Protein AF-A0A0D8XH42-F1 (afdb_monomer_lite)

pLDDT: mean 75.87, std 17.97, range [39.31, 94.44]

Secondary structure (DSSP, 8-state):
----TT-----PPTTPPP-----TT--------HHHHHHHHHHTT--------HHHHHHHHHHHHHHHHHTT--EEE-TTSPEEETTTEEE-TT-SGGGEE-S-HHHHHHHHHHHTTS--

InterPro domains:
  IPR009422 Gem-associated protein 6 [PTHR14710] (30-119)
  IPR046856 Gem-associated protein 6, C-terminal domain [PF20417] (55-117)
  IPR047574 AD domain [PS52001] (32-120)

Foldseek 3Di:
DDDDPPPPPDDDDPPDDDDDDDDPDDPPDDPDDPVVVVVCCVVVVVPPPPPPPPVVLVVLVVLLVVLCVVVVWDWDQDPQRWIQTPVFKIADPSRALVRIDGPDPVVSVVVSVVSVPRDD

Organism: Dictyocaulus viviparus (NCBI:txid29172)

Structure (mmCIF, N/CA/C/O backbone):
data_AF-A0A0D8XH42-F1
#
_entry.id   AF-A0A0D8XH42-F1
#
loop_
_atom_site.group_PDB
_atom_site.id
_atom_site.type_symbol
_atom_site.label_atom_id
_atom_site.label_alt_id
_atom_site.label_comp_id
_atom_site.label_asym_id
_atom_site.label_entity_id
_atom_site.label_seq_id
_atom_site.pdbx_PDB_ins_code
_atom_site.Cartn_x
_atom_site.Cartn_y
_atom_site.Cartn_z
_atom_site.occupancy
_atom_site.B_iso_or_equiv
_atom_site.auth_seq_id
_atom_site.auth_comp_id
_atom_site.auth_asym_id
_atom_site.auth_atom_id
_atom_site.pdbx_PDB_model_num
ATOM 1 N N . MET A 1 1 ? 49.503 12.414 -27.270 1.00 41.50 1 MET A N 1
ATOM 2 C CA . MET A 1 1 ? 48.706 11.206 -27.571 1.00 41.50 1 MET A CA 1
ATOM 3 C C . MET A 1 1 ? 48.004 10.791 -26.291 1.00 41.50 1 MET A C 1
ATOM 5 O O . MET A 1 1 ? 48.573 10.055 -25.500 1.00 41.50 1 MET A O 1
ATOM 9 N N . THR A 1 2 ? 46.822 11.341 -26.041 1.00 39.31 2 THR A N 1
ATOM 10 C CA . THR A 1 2 ? 45.976 10.993 -24.892 1.00 39.31 2 THR A CA 1
ATOM 11 C C . THR A 1 2 ? 44.731 10.322 -25.456 1.00 39.31 2 THR A C 1
ATOM 13 O O . THR A 1 2 ? 43.977 10.938 -26.203 1.00 39.31 2 THR A O 1
ATOM 16 N N . LEU A 1 3 ? 44.602 9.019 -25.209 1.00 45.97 3 LEU A N 1
ATOM 17 C CA . LEU A 1 3 ? 43.431 8.223 -25.562 1.00 45.97 3 LEU A CA 1
ATOM 18 C C . LEU A 1 3 ? 42.398 8.401 -24.448 1.00 45.97 3 LEU A C 1
ATOM 20 O O . LEU A 1 3 ? 42.603 7.911 -23.340 1.00 45.97 3 LEU A O 1
ATOM 24 N N . ASP A 1 4 ? 41.316 9.118 -24.745 1.00 43.53 4 ASP A N 1
ATOM 25 C CA . ASP A 1 4 ? 40.147 9.224 -23.873 1.00 43.53 4 ASP A CA 1
ATOM 26 C C . ASP A 1 4 ? 39.460 7.849 -23.729 1.00 43.53 4 ASP A C 1
ATOM 28 O O . ASP A 1 4 ? 39.080 7.246 -24.739 1.00 43.53 4 ASP A O 1
ATOM 32 N N . PRO A 1 5 ? 39.263 7.333 -22.501 1.00 50.12 5 PRO A N 1
ATOM 33 C CA . PRO A 1 5 ? 38.781 5.971 -22.256 1.00 50.12 5 PRO A CA 1
ATOM 34 C C . PRO A 1 5 ? 37.263 5.789 -22.436 1.00 50.12 5 PRO A C 1
ATOM 36 O O . PRO A 1 5 ? 36.728 4.746 -22.069 1.00 50.12 5 PRO A O 1
ATOM 39 N N . MET A 1 6 ? 36.548 6.769 -23.001 1.00 45.09 6 MET A N 1
ATOM 40 C CA . MET A 1 6 ? 35.080 6.765 -23.048 1.00 45.09 6 MET A CA 1
ATOM 41 C C . MET A 1 6 ? 34.482 6.883 -24.455 1.00 45.09 6 MET A C 1
ATOM 43 O O . MET A 1 6 ? 33.386 7.406 -24.637 1.00 45.09 6 MET A O 1
ATOM 47 N N . LYS A 1 7 ? 35.158 6.349 -25.476 1.00 46.72 7 LYS A N 1
ATOM 48 C CA . LYS A 1 7 ? 34.532 6.165 -26.792 1.00 46.72 7 LYS A CA 1
ATOM 49 C C . LYS A 1 7 ? 33.806 4.820 -26.828 1.00 46.72 7 LYS A C 1
ATOM 51 O O . LYS A 1 7 ? 34.351 3.819 -27.284 1.00 46.72 7 LYS A O 1
ATOM 56 N N . LEU A 1 8 ? 32.575 4.794 -26.317 1.00 49.03 8 LEU A N 1
ATOM 57 C CA . LEU A 1 8 ? 31.655 3.672 -26.511 1.00 49.03 8 LEU A CA 1
ATOM 58 C C . LEU A 1 8 ? 31.316 3.585 -28.005 1.00 49.03 8 LEU A C 1
ATOM 60 O O . LEU A 1 8 ? 30.474 4.320 -28.515 1.00 49.03 8 LEU A O 1
ATOM 64 N N . ILE A 1 9 ? 32.020 2.713 -28.724 1.00 53.22 9 ILE A N 1
ATOM 65 C CA . ILE A 1 9 ? 31.694 2.374 -30.108 1.00 53.22 9 ILE A CA 1
ATOM 66 C C . ILE A 1 9 ? 30.504 1.421 -30.041 1.00 53.22 9 ILE A C 1
ATOM 68 O O . ILE A 1 9 ? 30.646 0.249 -29.695 1.00 53.22 9 ILE A O 1
ATOM 72 N N . TRP A 1 10 ? 29.316 1.945 -30.320 1.00 50.97 10 TRP A N 1
ATOM 73 C CA . TRP A 1 10 ? 28.115 1.135 -30.451 1.00 50.97 10 TRP A CA 1
ATOM 74 C C . TRP A 1 10 ? 28.231 0.298 -31.732 1.00 50.97 10 TRP A C 1
ATOM 76 O O . TRP A 1 10 ? 28.321 0.854 -32.825 1.00 50.97 10 TRP A O 1
ATOM 86 N N . ILE A 1 11 ? 28.289 -1.030 -31.602 1.00 53.97 11 ILE A N 1
ATOM 87 C CA . ILE A 1 11 ? 28.310 -1.962 -32.738 1.00 53.97 11 ILE A CA 1
ATOM 88 C C . ILE A 1 11 ? 26.885 -2.510 -32.889 1.00 53.97 11 ILE A C 1
ATOM 90 O O . ILE A 1 11 ? 26.455 -3.285 -32.027 1.00 53.97 11 ILE A O 1
ATOM 94 N N . PRO A 1 12 ? 26.130 -2.126 -33.934 1.00 50.22 12 PRO A N 1
ATOM 95 C CA . PRO A 1 12 ? 24.794 -2.663 -34.153 1.00 50.22 12 PRO A CA 1
ATOM 96 C C . PRO A 1 12 ? 24.888 -4.169 -34.421 1.00 50.22 12 PRO A C 1
ATOM 98 O O . PRO A 1 12 ? 25.680 -4.602 -35.259 1.00 50.22 12 PRO A O 1
ATOM 101 N N . ARG A 1 13 ? 24.076 -4.983 -33.737 1.00 53.38 13 ARG A N 1
ATOM 102 C CA . ARG A 1 13 ? 23.828 -6.360 -34.191 1.00 53.38 13 ARG A CA 1
ATOM 103 C C . ARG A 1 13 ? 22.959 -6.314 -35.446 1.00 53.38 13 ARG A C 1
ATOM 105 O O . ARG A 1 13 ? 22.081 -5.459 -35.556 1.00 53.38 13 ARG A O 1
ATOM 112 N N . GLU A 1 14 ? 23.212 -7.227 -36.381 1.00 55.47 14 GLU A N 1
ATOM 113 C CA . GLU A 1 14 ? 22.434 -7.343 -37.617 1.00 55.47 14 GLU A CA 1
ATOM 114 C C . GLU A 1 14 ? 20.930 -7.405 -37.300 1.00 55.47 14 GLU A C 1
ATOM 116 O O . GLU A 1 14 ? 20.495 -8.199 -36.466 1.00 55.47 14 GLU A O 1
ATOM 121 N N . GLY A 1 15 ? 20.152 -6.518 -37.930 1.00 55.47 15 GLY A N 1
ATOM 122 C CA . GLY A 1 15 ? 18.698 -6.418 -37.751 1.00 55.47 15 GLY A CA 1
ATOM 123 C C . GLY A 1 15 ? 18.192 -5.170 -37.018 1.00 55.47 15 GLY A C 1
ATOM 124 O O . GLY A 1 15 ? 16.982 -4.968 -36.969 1.00 55.47 15 GLY A O 1
ATOM 125 N N . TYR A 1 16 ? 19.069 -4.306 -36.495 1.00 54.75 16 TYR A N 1
ATOM 126 C CA . TYR A 1 16 ? 18.668 -3.016 -35.917 1.00 54.75 16 TYR A CA 1
ATOM 127 C C . TYR A 1 16 ? 18.892 -1.862 -36.905 1.00 54.75 16 TYR A C 1
ATOM 129 O O . TYR A 1 16 ? 20.004 -1.656 -37.388 1.00 54.75 16 TYR A O 1
ATOM 137 N N . VAL A 1 17 ? 17.840 -1.084 -37.179 1.00 57.12 17 VAL A N 1
ATOM 138 C CA . VAL A 1 17 ? 17.952 0.220 -37.851 1.00 57.12 17 VAL A CA 1
ATOM 139 C C . VAL A 1 17 ? 18.359 1.252 -36.805 1.00 57.12 17 VAL A C 1
ATOM 141 O O . VAL A 1 17 ? 17.636 1.483 -35.837 1.00 57.12 17 VAL A O 1
ATOM 144 N N . SER A 1 18 ? 19.519 1.874 -36.992 1.00 59.47 18 SER A N 1
ATOM 145 C CA . SER A 1 18 ? 19.939 3.028 -36.202 1.00 59.47 18 SER A CA 1
ATOM 146 C C . SER A 1 18 ? 18.990 4.194 -36.487 1.00 59.47 18 SER A C 1
ATOM 148 O O . SER A 1 18 ? 18.870 4.624 -37.634 1.00 59.47 18 SER A O 1
ATOM 150 N N . VAL A 1 19 ? 18.337 4.731 -35.457 1.00 58.06 19 VAL A N 1
ATOM 151 C CA . VAL A 1 19 ? 17.657 6.026 -35.566 1.00 58.06 19 VAL A CA 1
ATOM 152 C C . VAL A 1 19 ? 18.751 7.090 -35.625 1.00 58.06 19 VAL A C 1
ATOM 154 O O . VAL A 1 19 ? 19.491 7.279 -34.662 1.00 58.06 19 VAL A O 1
ATOM 157 N N . GLY A 1 20 ? 18.915 7.722 -36.787 1.00 52.91 20 GLY A N 1
ATOM 158 C CA . GLY A 1 20 ? 19.814 8.864 -36.935 1.00 52.91 20 GLY A CA 1
ATOM 159 C C . GLY A 1 20 ? 19.332 10.044 -36.092 1.00 52.91 20 GLY A C 1
ATOM 160 O O . GLY A 1 20 ? 18.132 10.192 -35.861 1.00 52.91 20 GLY A O 1
ATOM 161 N N . LEU A 1 21 ? 20.268 10.888 -35.645 1.00 49.59 21 LEU A N 1
ATOM 162 C CA . LEU A 1 21 ? 19.926 12.214 -35.136 1.00 49.59 21 LEU A CA 1
ATOM 163 C C . LEU A 1 21 ? 19.151 12.942 -36.235 1.00 49.59 21 LEU A C 1
ATOM 165 O O . LEU A 1 21 ? 19.675 13.178 -37.323 1.00 49.59 21 LEU A O 1
ATOM 169 N N . VAL A 1 22 ? 17.881 13.211 -35.953 1.00 51.12 22 VAL A N 1
ATOM 170 C CA . VAL A 1 22 ? 17.026 14.052 -36.782 1.00 51.12 22 VAL A CA 1
ATOM 171 C C . VAL A 1 22 ? 17.684 15.421 -36.891 1.00 51.12 22 VAL A C 1
ATOM 173 O O . VAL A 1 22 ? 18.023 16.031 -35.879 1.00 51.12 22 VAL A O 1
ATOM 176 N N . ASP A 1 23 ? 17.900 15.843 -38.135 1.00 47.72 23 ASP A N 1
ATOM 177 C CA . ASP A 1 23 ? 18.396 17.163 -38.498 1.00 47.72 23 ASP A CA 1
ATOM 178 C C . ASP A 1 23 ? 17.572 18.245 -37.784 1.00 47.72 23 ASP A C 1
ATOM 180 O O . ASP A 1 23 ? 16.338 18.198 -37.740 1.00 47.72 23 ASP A O 1
ATOM 184 N N . GLU A 1 24 ? 18.289 19.168 -37.154 1.00 53.25 24 GLU A N 1
ATOM 185 C CA . GLU A 1 24 ? 17.825 20.174 -36.202 1.00 53.25 24 GLU A CA 1
ATOM 186 C C . GLU A 1 24 ? 16.991 21.272 -36.888 1.00 53.25 24 GLU A C 1
ATOM 188 O O . GLU A 1 24 ? 17.367 22.441 -36.930 1.00 53.25 24 GLU A O 1
ATOM 193 N N . SER A 1 25 ? 15.850 20.914 -37.480 1.00 53.62 25 SER A N 1
ATOM 194 C CA . SER A 1 25 ? 14.919 21.881 -38.086 1.00 53.62 25 SER A CA 1
ATOM 195 C C . SER A 1 25 ? 13.442 21.478 -38.057 1.00 53.62 25 SER A C 1
ATOM 197 O O . SER A 1 25 ? 12.603 22.180 -38.618 1.00 53.62 25 SER A O 1
ATOM 199 N N . THR A 1 26 ? 13.064 20.428 -37.328 1.00 47.44 26 THR A N 1
ATOM 200 C CA . THR A 1 26 ? 11.656 20.216 -36.958 1.00 47.44 26 THR A CA 1
ATOM 201 C C . THR A 1 26 ? 11.514 20.287 -35.450 1.00 47.44 26 THR A C 1
ATOM 203 O O . THR A 1 26 ? 11.913 19.365 -34.739 1.00 47.44 26 THR A O 1
ATOM 206 N N . SER A 1 27 ? 10.923 21.383 -34.972 1.00 50.47 27 SER A N 1
ATOM 207 C CA . SER A 1 27 ? 10.338 21.495 -33.636 1.00 50.47 27 SER A CA 1
ATOM 208 C C . SER A 1 27 ? 9.255 20.420 -33.482 1.00 50.47 27 SER A C 1
ATOM 210 O O . SER A 1 27 ? 8.076 20.678 -33.682 1.00 50.47 27 SER A O 1
ATOM 212 N N . CYS A 1 28 ? 9.662 19.185 -33.185 1.00 47.59 28 CYS A N 1
ATOM 213 C CA . CYS A 1 28 ? 8.763 18.042 -32.996 1.00 47.59 28 CYS A CA 1
ATOM 214 C C . CYS A 1 28 ? 7.884 18.212 -31.742 1.00 47.59 28 CYS A C 1
ATOM 216 O O . CYS A 1 28 ? 6.834 17.595 -31.610 1.00 47.59 28 CYS A O 1
ATOM 218 N N . CYS A 1 29 ? 8.292 19.088 -30.829 1.00 50.97 29 CYS A N 1
ATOM 219 C CA . CYS A 1 29 ? 7.538 19.463 -29.648 1.00 50.97 29 CYS A CA 1
ATOM 220 C C . CYS A 1 29 ? 6.952 20.861 -29.858 1.00 50.97 29 CYS A C 1
ATOM 222 O O . CYS A 1 29 ? 7.463 21.856 -29.345 1.00 50.97 29 CYS A O 1
ATOM 224 N N . GLU A 1 30 ? 5.870 20.942 -30.631 1.00 61.25 30 GLU A N 1
ATOM 225 C CA . GLU A 1 30 ? 5.002 22.113 -30.560 1.00 61.25 30 GLU A CA 1
ATOM 226 C C . GLU A 1 30 ? 4.480 22.218 -29.122 1.00 61.25 30 GLU A C 1
ATOM 228 O O . GLU A 1 30 ? 3.957 21.254 -28.558 1.00 61.25 30 GLU A O 1
ATOM 233 N N . GLN A 1 31 ? 4.664 23.379 -28.493 1.00 56.84 31 GLN A N 1
ATOM 234 C CA . GLN A 1 31 ? 4.043 23.663 -27.204 1.00 56.84 31 GLN A CA 1
ATOM 235 C C . GLN A 1 31 ? 2.532 23.718 -27.426 1.00 56.84 31 GLN A C 1
ATOM 237 O O . GLN A 1 31 ? 1.980 24.746 -27.815 1.00 56.84 31 GLN A O 1
ATOM 242 N N . HIS A 1 32 ? 1.868 22.579 -27.252 1.00 59.12 32 HIS A N 1
ATOM 243 C CA . HIS A 1 32 ? 0.423 22.499 -27.370 1.00 59.12 32 HIS A CA 1
ATOM 244 C C . HIS A 1 32 ? -0.240 23.427 -26.349 1.00 59.12 32 HIS A C 1
ATOM 246 O O . HIS A 1 32 ? 0.247 23.604 -25.230 1.00 59.12 32 HIS A O 1
ATOM 252 N N . SER A 1 33 ? -1.360 24.032 -26.751 1.00 67.12 33 SER A N 1
ATOM 253 C CA . SER A 1 33 ? -2.132 24.910 -25.879 1.00 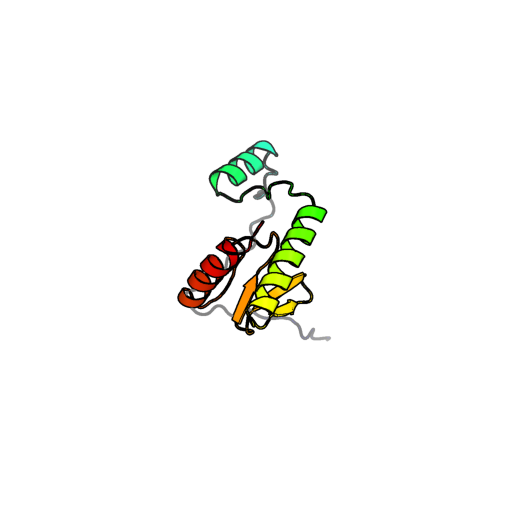67.12 33 SER A CA 1
ATOM 254 C C . SER A 1 33 ? -2.580 24.157 -24.625 1.00 67.12 33 SER A C 1
ATOM 256 O O . SER A 1 33 ? -2.870 22.958 -24.664 1.00 67.12 33 SER A O 1
ATOM 258 N N . VAL A 1 34 ? -2.665 24.880 -23.506 1.00 67.44 34 VAL A N 1
ATOM 259 C CA . VAL A 1 34 ? -3.123 24.354 -22.207 1.00 67.44 34 VAL A CA 1
ATOM 260 C C . VAL A 1 34 ? -4.452 23.594 -22.346 1.00 67.44 34 VAL A C 1
ATOM 262 O O . VAL A 1 34 ? -4.650 22.571 -21.699 1.00 67.44 34 VAL A O 1
ATOM 265 N N . GLU A 1 35 ? -5.328 24.031 -23.255 1.00 70.31 35 GLU A N 1
ATOM 266 C CA . GLU A 1 35 ? -6.606 23.372 -23.542 1.00 70.31 35 GLU A CA 1
ATOM 267 C C . GLU A 1 35 ? -6.469 22.003 -24.221 1.00 70.31 35 GLU A C 1
ATOM 269 O O . GLU A 1 35 ? -7.234 21.093 -23.906 1.00 70.31 35 GLU A O 1
ATOM 274 N N . LEU A 1 36 ? -5.502 21.815 -25.128 1.00 73.62 36 LEU A N 1
ATOM 275 C CA . LEU A 1 36 ? -5.280 20.515 -25.770 1.00 73.62 36 LEU A CA 1
ATOM 276 C C . LEU A 1 36 ? -4.696 19.512 -24.766 1.00 73.62 36 LEU A C 1
ATOM 278 O O . LEU A 1 36 ? -5.081 18.344 -24.761 1.00 73.62 36 LEU A O 1
ATOM 282 N N . ALA A 1 37 ? -3.803 19.976 -23.888 1.00 69.62 37 ALA A N 1
ATOM 283 C CA . ALA A 1 37 ? -3.278 19.175 -22.787 1.00 69.62 37 ALA A CA 1
ATOM 284 C C . ALA A 1 37 ? -4.389 18.769 -21.803 1.00 69.62 37 ALA A C 1
ATOM 286 O O . ALA A 1 37 ? -4.459 17.601 -21.419 1.00 69.62 37 ALA A O 1
ATOM 287 N N . ASP A 1 38 ? -5.300 19.686 -21.460 1.00 69.88 38 ASP A N 1
ATOM 288 C CA . ASP A 1 38 ? -6.456 19.380 -20.607 1.00 69.88 38 ASP A CA 1
ATOM 289 C C . ASP A 1 38 ? -7.429 18.407 -21.293 1.00 69.88 38 ASP A C 1
ATOM 291 O O . ASP A 1 38 ? -7.886 17.436 -20.687 1.00 69.88 38 ASP A O 1
ATOM 295 N N . MET A 1 39 ? -7.694 18.596 -22.590 1.00 76.75 39 MET A N 1
ATOM 296 C CA . MET A 1 39 ? -8.530 17.687 -23.376 1.00 76.75 39 MET A CA 1
ATOM 297 C C . MET A 1 39 ? -7.936 16.276 -23.430 1.00 76.75 39 MET A C 1
ATOM 299 O O . MET A 1 39 ? -8.656 15.302 -23.208 1.00 76.75 39 MET A O 1
ATOM 303 N N . MET A 1 40 ? -6.630 16.151 -23.677 1.00 72.81 40 MET A N 1
ATOM 304 C CA . MET A 1 40 ? -5.938 14.861 -23.645 1.00 72.81 40 MET A CA 1
ATOM 305 C C . MET A 1 40 ? -5.965 14.249 -22.239 1.00 72.81 40 MET A C 1
ATOM 307 O O . MET A 1 40 ? -6.280 13.067 -22.109 1.00 72.81 40 MET A O 1
ATOM 311 N N . GLY A 1 41 ? -5.749 15.036 -21.181 1.00 68.69 41 GLY A N 1
ATOM 312 C CA . GLY A 1 41 ? -5.850 14.564 -19.796 1.00 68.69 41 GLY A CA 1
ATOM 313 C C . GLY A 1 41 ? -7.220 13.958 -19.472 1.00 68.69 41 GLY A C 1
ATOM 314 O O . GLY A 1 41 ? -7.310 12.845 -18.946 1.00 68.69 41 GLY A O 1
ATOM 315 N N . ARG A 1 42 ? -8.297 14.638 -19.887 1.00 66.94 42 ARG A N 1
ATOM 316 C CA . ARG A 1 42 ? -9.681 14.157 -19.738 1.00 66.94 42 ARG A CA 1
ATOM 317 C C . ARG A 1 42 ? -9.958 12.895 -20.556 1.00 66.94 42 ARG A C 1
ATOM 319 O O . ARG A 1 42 ? -10.640 11.999 -20.063 1.00 66.94 42 ARG A O 1
ATOM 326 N N . MET A 1 43 ? -9.449 12.812 -21.788 1.00 69.69 43 MET A N 1
ATOM 327 C CA . MET A 1 43 ? -9.743 11.702 -22.703 1.00 69.69 43 MET A CA 1
ATOM 328 C C . MET A 1 43 ? -8.987 10.419 -22.340 1.00 69.69 43 MET A C 1
ATOM 330 O O . MET A 1 43 ? -9.547 9.328 -22.418 1.00 69.69 43 MET A O 1
ATOM 334 N N . PHE A 1 44 ? -7.730 10.545 -21.910 1.00 72.62 44 PHE A N 1
ATOM 335 C CA . PHE A 1 44 ? -6.892 9.404 -21.537 1.00 72.62 44 PHE A CA 1
ATOM 336 C C . PHE A 1 44 ? -7.097 8.942 -20.092 1.00 72.62 44 PHE A C 1
ATOM 338 O O . PHE A 1 44 ? -6.431 8.008 -19.649 1.00 72.62 44 PHE A O 1
ATOM 345 N N . GLY A 1 45 ? -8.016 9.564 -19.344 1.00 54.94 45 GLY A N 1
ATOM 346 C CA . GLY A 1 45 ? -8.263 9.191 -17.954 1.00 54.94 45 GLY A CA 1
ATOM 347 C C . GLY A 1 45 ? -7.021 9.354 -17.078 1.00 54.94 45 GLY A C 1
ATOM 348 O O . GLY A 1 45 ? -6.938 8.716 -16.025 1.00 54.94 45 GLY A O 1
ATOM 349 N N . MET A 1 46 ? -6.080 10.224 -17.481 1.00 55.84 46 MET A N 1
ATOM 350 C CA . MET A 1 46 ? -5.123 10.842 -16.566 1.00 55.84 46 MET A CA 1
ATOM 351 C C . MET A 1 46 ? -5.967 11.742 -15.671 1.00 55.84 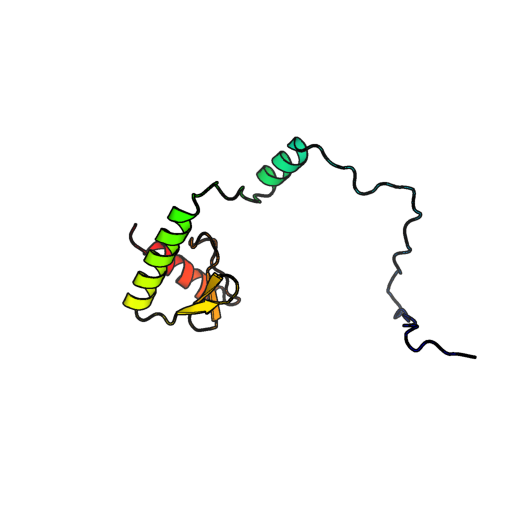46 MET A C 1
ATOM 353 O O . MET A 1 46 ? -6.085 12.942 -15.905 1.00 55.84 46 MET A O 1
ATOM 357 N N . ARG A 1 47 ? -6.677 11.102 -14.731 1.00 54.62 47 ARG A N 1
ATOM 358 C CA . ARG A 1 47 ? -7.530 11.732 -13.734 1.00 54.62 47 ARG A CA 1
ATOM 359 C C . ARG A 1 47 ? -6.737 12.916 -13.216 1.00 54.62 47 ARG A C 1
ATOM 361 O O . ARG A 1 47 ? -5.646 12.719 -12.680 1.00 54.62 47 ARG A O 1
ATOM 368 N N . GLN A 1 48 ? -7.274 14.121 -13.417 1.00 53.72 48 GLN A N 1
ATOM 369 C CA . GLN A 1 48 ? -6.897 15.244 -12.578 1.00 53.72 48 GLN A CA 1
ATOM 370 C C . GLN A 1 48 ? -6.973 14.672 -11.168 1.00 53.72 48 GLN A C 1
ATOM 372 O O . GLN A 1 48 ? -8.005 14.109 -10.795 1.00 53.72 48 GLN A O 1
ATOM 377 N 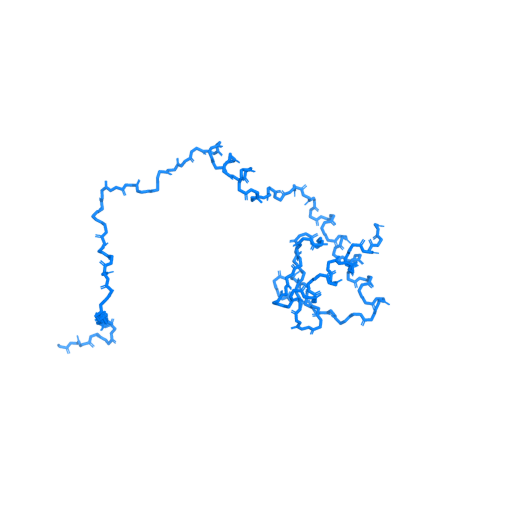N . THR A 1 49 ? -5.845 14.641 -10.459 1.00 55.09 49 THR A N 1
ATOM 378 C CA . THR A 1 49 ? -5.895 14.467 -9.018 1.00 55.09 49 THR A CA 1
ATOM 379 C C . THR A 1 49 ? -6.884 15.527 -8.588 1.00 55.09 49 THR A C 1
ATOM 381 O O . THR A 1 49 ? -6.578 16.710 -8.745 1.00 55.09 49 THR A O 1
ATOM 384 N N . ASP A 1 50 ? -8.096 15.117 -8.197 1.00 56.72 50 ASP A N 1
ATOM 385 C CA . ASP A 1 50 ? -9.014 16.015 -7.518 1.00 56.72 50 ASP A CA 1
ATOM 386 C C . ASP A 1 50 ? -8.145 16.777 -6.519 1.00 56.72 50 ASP A C 1
ATOM 388 O O . ASP A 1 50 ? -7.249 16.173 -5.914 1.00 56.72 50 ASP A O 1
ATOM 392 N N . ASP A 1 51 ? -8.303 18.094 -6.453 1.00 61.75 51 ASP A N 1
ATOM 393 C CA . ASP A 1 51 ? -7.573 18.950 -5.522 1.00 61.75 51 ASP A CA 1
ATOM 394 C C . ASP A 1 51 ? -8.052 18.574 -4.108 1.00 61.75 51 ASP A C 1
ATOM 396 O O . ASP A 1 51 ? -8.902 19.216 -3.496 1.00 61.75 51 ASP A O 1
ATOM 400 N N . ILE A 1 52 ? -7.647 17.387 -3.658 1.00 68.12 52 ILE A N 1
ATOM 401 C CA . ILE A 1 52 ? -7.959 16.835 -2.361 1.00 68.12 52 ILE A CA 1
ATOM 402 C C . ILE A 1 52 ? -6.991 17.546 -1.446 1.00 68.12 52 ILE A C 1
ATOM 404 O O . ILE A 1 52 ? -5.772 17.421 -1.583 1.00 68.12 52 ILE A O 1
ATOM 408 N N . ASP A 1 53 ? -7.568 18.299 -0.521 1.00 83.62 53 ASP A N 1
ATOM 409 C CA . ASP A 1 53 ? -6.823 19.025 0.484 1.00 83.62 53 ASP A CA 1
ATOM 410 C C . ASP A 1 53 ? -5.795 18.104 1.161 1.00 83.62 53 ASP A C 1
ATOM 412 O O . ASP A 1 53 ? -6.108 16.982 1.582 1.00 83.62 53 ASP A O 1
ATOM 416 N N . ALA A 1 54 ? -4.550 18.575 1.255 1.00 86.25 54 ALA A N 1
ATOM 417 C CA . ALA A 1 54 ? -3.442 17.787 1.784 1.00 86.25 54 ALA A CA 1
ATOM 418 C C . ALA A 1 54 ? -3.725 17.273 3.207 1.00 86.25 54 ALA A C 1
ATOM 420 O O . ALA A 1 54 ? -3.302 16.169 3.557 1.00 86.25 54 ALA A O 1
ATOM 421 N N . THR A 1 55 ? -4.493 18.022 4.009 1.00 88.56 55 THR A N 1
ATOM 422 C CA . THR A 1 55 ? -4.879 17.591 5.359 1.00 88.56 55 THR A CA 1
ATOM 423 C C . THR A 1 55 ? -5.864 16.428 5.324 1.00 88.56 55 THR A C 1
ATOM 425 O O . THR A 1 55 ? -5.815 15.562 6.197 1.00 88.56 55 THR A O 1
ATOM 428 N N . 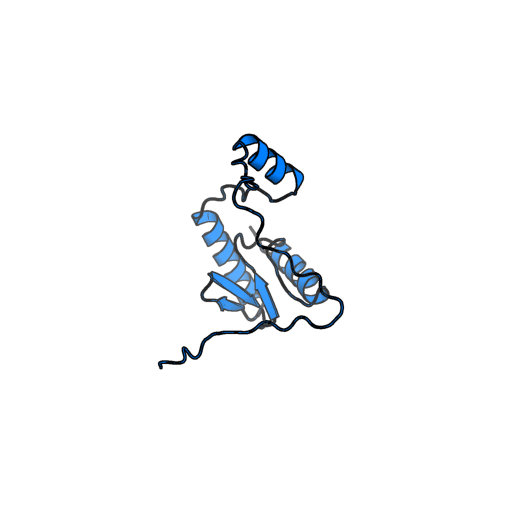GLU A 1 56 ? -6.736 16.348 4.315 1.00 88.62 56 GLU A N 1
ATOM 429 C CA . GLU A 1 56 ? -7.646 15.212 4.165 1.00 88.62 56 GLU A CA 1
ATOM 430 C C . GLU A 1 56 ? -6.905 13.959 3.694 1.00 88.62 56 GLU A C 1
ATOM 432 O O . GLU A 1 56 ? -7.182 12.864 4.187 1.00 88.62 56 GLU A O 1
ATOM 437 N N . ILE A 1 57 ? -5.911 14.106 2.811 1.00 90.06 57 ILE A N 1
ATOM 438 C CA . ILE A 1 57 ? -5.032 12.993 2.413 1.00 90.06 57 ILE A CA 1
ATOM 439 C C . ILE A 1 57 ? -4.306 12.429 3.639 1.00 90.06 57 ILE A C 1
ATOM 441 O O . ILE A 1 57 ? -4.245 11.210 3.813 1.00 90.06 57 ILE A O 1
ATOM 445 N N . GLU A 1 58 ? -3.796 13.299 4.510 1.00 90.19 58 GLU A N 1
ATOM 446 C CA . GLU A 1 58 ? -3.089 12.887 5.721 1.00 90.19 58 GLU A CA 1
ATOM 447 C C . GLU A 1 58 ? -4.019 12.207 6.732 1.00 90.19 58 GLU A C 1
ATOM 449 O O . GLU A 1 58 ? -3.725 11.104 7.195 1.00 90.19 58 GLU A O 1
ATOM 454 N N . LYS A 1 59 ? -5.210 12.765 6.983 1.00 91.31 59 LYS A N 1
ATOM 455 C CA . LYS A 1 59 ? -6.212 12.095 7.827 1.00 91.31 59 LYS A CA 1
ATOM 456 C C . LYS A 1 59 ? -6.595 10.729 7.267 1.00 91.31 59 LYS A C 1
ATOM 458 O O . LYS A 1 59 ? -6.720 9.764 8.021 1.00 91.31 59 LYS A O 1
ATOM 463 N N . ARG A 1 60 ? -6.779 10.621 5.950 1.00 91.00 60 ARG A N 1
ATOM 464 C CA . ARG A 1 60 ? -7.099 9.353 5.286 1.00 91.00 60 ARG A CA 1
ATOM 465 C C . ARG A 1 60 ? -5.969 8.338 5.436 1.00 91.00 60 ARG A C 1
ATOM 467 O O . ARG A 1 60 ? -6.247 7.168 5.710 1.00 91.00 60 ARG A O 1
ATOM 474 N N . ARG A 1 61 ? -4.715 8.777 5.297 1.00 92.19 61 ARG A N 1
ATOM 475 C CA . ARG A 1 61 ? -3.524 7.958 5.551 1.00 92.19 61 ARG A CA 1
ATOM 476 C C . ARG A 1 61 ? -3.527 7.425 6.981 1.00 92.19 61 ARG A C 1
ATOM 478 O O . ARG A 1 61 ? -3.384 6.218 7.163 1.00 92.19 61 ARG A O 1
ATOM 485 N N . ASP A 1 62 ? -3.749 8.284 7.970 1.00 92.19 62 A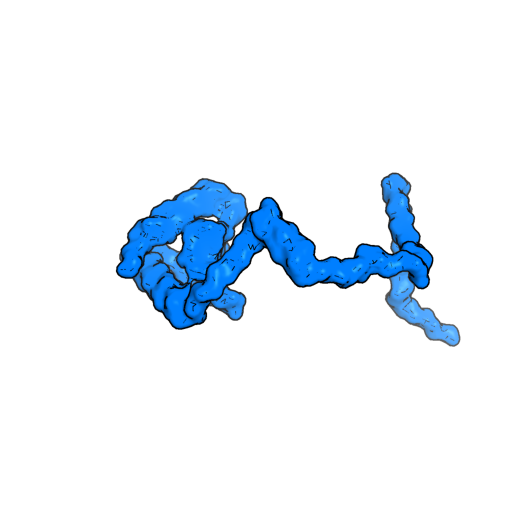SP A N 1
ATOM 486 C CA . ASP A 1 62 ? -3.739 7.898 9.384 1.00 92.19 62 ASP A CA 1
ATOM 487 C C . ASP A 1 62 ? -4.870 6.924 9.729 1.00 92.19 62 ASP A C 1
ATOM 489 O O . ASP A 1 62 ? -4.637 5.920 10.410 1.00 92.19 62 ASP A O 1
ATOM 493 N N . ARG A 1 63 ? -6.083 7.156 9.204 1.00 92.00 63 ARG A N 1
ATOM 494 C CA . ARG A 1 63 ? -7.218 6.227 9.351 1.00 92.00 63 ARG A CA 1
ATOM 495 C C . ARG A 1 63 ? -6.889 4.853 8.772 1.00 92.00 63 ARG A C 1
ATOM 497 O O . ARG A 1 63 ? -7.091 3.837 9.438 1.00 92.00 63 ARG A O 1
ATOM 504 N N . LEU A 1 64 ? -6.348 4.818 7.553 1.00 92.12 64 LEU A N 1
ATOM 505 C CA . LEU A 1 64 ? -5.945 3.579 6.889 1.00 92.12 64 LEU A CA 1
ATOM 506 C C . LEU A 1 64 ? -4.862 2.847 7.692 1.00 92.12 64 LEU A C 1
ATOM 508 O O . LEU A 1 64 ? -4.986 1.649 7.940 1.00 92.12 64 LEU A O 1
ATOM 512 N N . LEU A 1 65 ? -3.825 3.558 8.130 1.00 92.00 65 LEU A N 1
ATOM 513 C CA . LEU A 1 65 ? -2.717 3.007 8.907 1.00 92.00 65 LEU A CA 1
ATOM 514 C C . LEU A 1 65 ? -3.205 2.410 10.236 1.00 92.00 65 LEU A C 1
ATOM 516 O O . LEU A 1 65 ? -2.854 1.277 10.574 1.00 92.00 65 LEU A O 1
ATOM 520 N N . ALA A 1 66 ? -4.049 3.141 10.969 1.00 92.25 66 ALA A N 1
ATOM 521 C CA . ALA A 1 66 ? -4.640 2.679 12.222 1.00 92.25 66 ALA A CA 1
ATOM 522 C C . ALA A 1 66 ? -5.503 1.428 12.009 1.00 92.25 66 ALA A C 1
ATOM 524 O O . ALA A 1 66 ? -5.380 0.454 12.755 1.00 92.25 66 ALA A O 1
ATOM 525 N N . TRP A 1 67 ? -6.328 1.420 10.961 1.00 92.81 67 TRP A N 1
ATOM 526 C CA . TRP A 1 67 ? -7.183 0.284 10.631 1.00 92.81 67 TRP A CA 1
ATOM 527 C C . TRP A 1 67 ? -6.367 -0.953 10.238 1.00 92.81 67 TRP A C 1
ATOM 529 O O . TRP A 1 67 ? -6.644 -2.052 10.717 1.00 92.81 67 TRP A O 1
ATOM 539 N N . LEU A 1 68 ? -5.323 -0.797 9.419 1.00 91.69 68 LEU A N 1
ATOM 540 C CA . LEU A 1 68 ? -4.446 -1.902 9.019 1.00 91.69 68 LEU A CA 1
ATOM 541 C C . LEU A 1 68 ? -3.726 -2.512 10.228 1.00 91.69 68 LEU A C 1
ATOM 543 O O . LEU A 1 68 ? -3.734 -3.733 10.392 1.00 91.69 68 LEU A O 1
ATOM 547 N N . ARG A 1 69 ? -3.191 -1.671 11.122 1.00 90.75 69 ARG A N 1
ATOM 548 C CA . ARG A 1 69 ? -2.556 -2.121 12.371 1.00 90.75 69 ARG A CA 1
ATOM 549 C C . ARG A 1 69 ? -3.544 -2.851 13.283 1.00 90.75 69 ARG A C 1
ATOM 551 O O . ARG A 1 69 ? -3.205 -3.904 13.819 1.00 90.75 69 ARG A O 1
ATOM 558 N N . ALA A 1 70 ? -4.775 -2.350 13.409 1.00 90.56 70 ALA A N 1
ATOM 559 C CA . ALA A 1 70 ? -5.834 -3.007 14.180 1.00 90.56 70 ALA A CA 1
ATOM 560 C C . ALA A 1 70 ? -6.233 -4.380 13.605 1.00 90.56 70 ALA A C 1
ATOM 562 O O . ALA A 1 70 ? -6.639 -5.266 14.351 1.00 90.56 70 ALA A O 1
ATOM 563 N N . ASN A 1 71 ? -6.080 -4.576 12.293 1.00 89.62 71 ASN A N 1
ATOM 564 C CA . ASN A 1 71 ? -6.333 -5.848 11.611 1.00 89.62 71 ASN A CA 1
ATOM 565 C C . ASN A 1 71 ? -5.086 -6.751 11.525 1.00 89.62 71 ASN A C 1
ATOM 567 O O . ASN A 1 71 ? -5.091 -7.721 10.767 1.00 89.62 71 ASN A O 1
ATOM 571 N N . HIS A 1 72 ? -4.027 -6.451 12.288 1.00 89.25 72 HIS A N 1
ATOM 572 C CA . HIS A 1 72 ? -2.761 -7.197 12.295 1.00 89.25 72 HIS A CA 1
ATOM 573 C C . HIS A 1 72 ? -2.106 -7.321 10.911 1.00 89.25 72 HIS A C 1
ATOM 575 O O . HIS A 1 72 ? -1.439 -8.312 10.606 1.00 89.25 72 HIS A O 1
ATOM 581 N N . VAL A 1 73 ? -2.300 -6.315 10.059 1.00 90.62 73 VAL A N 1
ATOM 582 C CA . VAL A 1 73 ? -1.601 -6.212 8.781 1.00 90.62 73 VAL A CA 1
ATOM 583 C C . VAL A 1 73 ? -0.233 -5.592 9.028 1.00 90.62 73 VAL A C 1
ATOM 585 O O . VAL A 1 73 ? -0.132 -4.551 9.676 1.00 90.62 73 VAL A O 1
ATOM 588 N N . ASP A 1 74 ? 0.813 -6.228 8.503 1.00 91.88 74 ASP A N 1
ATOM 589 C CA . ASP A 1 74 ? 2.165 -5.678 8.549 1.00 91.88 74 ASP A CA 1
ATOM 590 C C . ASP A 1 74 ? 2.283 -4.502 7.575 1.00 91.88 74 ASP A C 1
ATOM 592 O O . ASP A 1 74 ? 2.037 -4.656 6.373 1.00 91.88 74 ASP A O 1
ATOM 596 N N . VAL A 1 75 ? 2.630 -3.328 8.106 1.00 93.75 75 VAL A N 1
ATOM 597 C CA . VAL A 1 75 ? 2.728 -2.072 7.356 1.00 93.75 75 VAL A CA 1
ATOM 598 C C . VAL A 1 75 ? 4.045 -1.389 7.685 1.00 93.75 75 VAL A C 1
ATOM 600 O O . VAL A 1 75 ? 4.298 -1.044 8.838 1.00 93.75 75 VAL A O 1
ATOM 603 N N . ASN A 1 76 ? 4.834 -1.133 6.648 1.00 93.50 76 ASN A N 1
ATOM 604 C CA . ASN A 1 76 ? 6.082 -0.389 6.708 1.00 93.50 76 ASN A CA 1
ATOM 605 C C . ASN A 1 76 ? 5.941 0.912 5.916 1.00 93.50 76 ASN A C 1
ATOM 607 O O . ASN A 1 76 ? 5.369 0.927 4.830 1.00 93.50 76 ASN A O 1
ATOM 611 N N . GLU A 1 77 ? 6.457 2.006 6.454 1.00 92.56 77 GLU A N 1
ATOM 612 C CA . GLU A 1 77 ? 6.445 3.306 5.786 1.00 92.56 77 GLU A CA 1
ATOM 613 C C . GLU A 1 77 ? 7.718 3.446 4.948 1.00 92.56 77 GLU A C 1
ATOM 615 O O . GLU A 1 77 ? 8.823 3.223 5.443 1.00 92.56 77 GLU A O 1
ATOM 620 N N . CYS A 1 78 ? 7.567 3.759 3.665 1.00 90.94 78 CYS A N 1
ATOM 621 C CA . CYS A 1 78 ? 8.684 3.973 2.754 1.00 90.94 78 CYS A CA 1
ATOM 622 C C . CYS A 1 78 ? 9.099 5.452 2.722 1.00 90.94 78 CYS A C 1
ATOM 624 O O . CYS A 1 78 ? 8.307 6.346 3.015 1.00 90.94 78 CYS A O 1
ATOM 626 N N . GLU A 1 79 ? 10.341 5.715 2.308 1.00 88.69 79 GLU A N 1
ATOM 627 C CA . GLU A 1 79 ? 10.903 7.074 2.212 1.00 88.69 79 GLU A CA 1
ATOM 628 C C . GLU A 1 79 ? 10.148 7.975 1.218 1.00 88.69 79 GLU A C 1
ATOM 630 O O . GLU A 1 79 ? 10.144 9.193 1.359 1.00 88.69 79 GLU A O 1
ATOM 635 N N . ASP A 1 80 ? 9.467 7.376 0.238 1.00 87.06 80 ASP A N 1
ATOM 636 C CA . ASP A 1 80 ? 8.613 8.061 -0.740 1.00 87.06 80 ASP A CA 1
ATOM 637 C C . ASP A 1 80 ? 7.212 8.409 -0.195 1.00 87.06 80 ASP A C 1
ATOM 639 O O . ASP A 1 80 ? 6.355 8.876 -0.944 1.00 87.06 80 ASP A O 1
ATOM 643 N N . GLY A 1 81 ? 6.947 8.147 1.089 1.00 86.69 81 GLY A N 1
ATOM 644 C CA . GLY A 1 81 ? 5.645 8.358 1.724 1.00 86.69 81 GLY A CA 1
ATOM 645 C C . GLY A 1 81 ? 4.604 7.280 1.402 1.00 86.69 81 GLY A C 1
ATOM 646 O O . GLY A 1 81 ? 3.447 7.406 1.812 1.00 86.69 81 GLY A O 1
ATOM 647 N N . SER A 1 82 ? 4.980 6.215 0.684 1.00 92.25 82 SER A N 1
ATOM 648 C CA . SER A 1 82 ? 4.092 5.079 0.415 1.00 92.25 82 SER A CA 1
ATOM 649 C C . SER A 1 82 ? 4.057 4.083 1.580 1.00 92.25 82 SER A C 1
ATOM 651 O O . SER A 1 82 ? 4.993 3.983 2.373 1.00 92.25 82 SER A O 1
ATOM 653 N N . LEU A 1 83 ? 2.961 3.329 1.688 1.00 93.50 83 LEU A N 1
ATOM 654 C CA . LEU A 1 83 ? 2.805 2.259 2.677 1.00 93.50 83 LEU A CA 1
ATOM 655 C C . LEU A 1 83 ? 3.082 0.906 2.023 1.00 93.50 83 LEU A C 1
ATOM 657 O O . LEU A 1 83 ? 2.371 0.507 1.100 1.00 93.50 83 LEU A O 1
ATOM 661 N N . LEU A 1 84 ? 4.085 0.187 2.515 1.00 94.44 84 LEU A N 1
ATOM 662 C CA . LEU A 1 84 ? 4.454 -1.160 2.097 1.00 94.44 84 LEU A CA 1
ATOM 663 C C . LEU A 1 84 ? 3.788 -2.202 3.003 1.00 94.44 84 LEU A C 1
ATOM 665 O O . LEU A 1 84 ? 4.073 -2.300 4.192 1.00 94.44 84 LEU A O 1
ATOM 669 N N . ILE A 1 85 ? 2.916 -3.007 2.414 1.00 93.69 85 ILE A N 1
ATOM 670 C CA . ILE A 1 85 ? 2.098 -4.026 3.063 1.00 93.69 85 ILE A CA 1
ATOM 671 C C . ILE A 1 85 ? 2.746 -5.396 2.862 1.00 93.69 85 ILE A C 1
ATOM 673 O O . ILE A 1 85 ? 2.948 -5.824 1.719 1.00 93.69 85 ILE A O 1
ATOM 677 N N . PHE A 1 86 ? 3.075 -6.084 3.959 1.00 90.25 86 PHE A N 1
ATOM 678 C CA . PHE A 1 86 ? 3.732 -7.405 3.967 1.00 90.25 86 PHE A CA 1
ATOM 679 C C . PHE A 1 86 ? 4.993 -7.509 3.079 1.00 90.25 86 PHE A C 1
ATOM 681 O O . PHE A 1 86 ? 5.339 -8.594 2.615 1.00 90.25 86 PHE A O 1
ATOM 688 N N . GLY A 1 87 ? 5.646 -6.388 2.760 1.00 90.50 87 GLY A N 1
ATOM 689 C CA . GLY A 1 87 ? 6.790 -6.353 1.842 1.00 90.50 87 GLY A CA 1
ATOM 690 C C . GLY A 1 87 ? 6.470 -6.603 0.361 1.00 90.50 87 GLY A C 1
ATOM 691 O O . GLY A 1 87 ? 7.391 -6.626 -0.449 1.00 90.50 87 GLY A O 1
ATOM 692 N N . VAL A 1 88 ? 5.198 -6.791 -0.015 1.00 91.00 88 VAL A N 1
ATOM 693 C CA . VAL A 1 88 ? 4.807 -7.249 -1.368 1.00 91.00 88 VAL A CA 1
ATOM 694 C C . VAL A 1 88 ? 3.825 -6.333 -2.089 1.00 91.00 88 VAL A C 1
ATOM 696 O O . VAL A 1 88 ? 3.676 -6.438 -3.305 1.00 91.00 88 VAL A O 1
ATOM 699 N N . ALA A 1 89 ? 3.124 -5.457 -1.372 1.00 93.81 89 ALA A N 1
ATOM 700 C CA . ALA A 1 89 ? 2.162 -4.539 -1.970 1.00 93.81 89 ALA A CA 1
ATOM 701 C C . ALA A 1 89 ? 2.378 -3.119 -1.456 1.00 93.81 89 ALA A C 1
ATOM 703 O O . ALA A 1 89 ? 2.740 -2.933 -0.302 1.00 93.81 89 ALA A O 1
ATOM 704 N N . ARG A 1 90 ? 2.147 -2.113 -2.295 1.00 94.38 90 ARG A N 1
ATOM 705 C CA . ARG A 1 90 ? 2.311 -0.698 -1.949 1.00 94.38 90 ARG A CA 1
ATOM 706 C C . ARG A 1 90 ? 0.994 0.044 -2.088 1.00 94.38 90 ARG A C 1
ATOM 708 O O . ARG A 1 90 ? 0.230 -0.213 -3.016 1.00 94.38 90 ARG A O 1
ATOM 715 N N . ILE A 1 91 ? 0.753 0.987 -1.189 1.00 94.19 91 ILE A N 1
ATOM 716 C CA . ILE A 1 91 ? -0.347 1.947 -1.271 1.00 94.19 91 ILE A CA 1
ATOM 717 C C . ILE A 1 91 ? 0.270 3.339 -1.325 1.00 94.19 91 ILE A C 1
ATOM 719 O O . ILE A 1 91 ? 1.034 3.712 -0.435 1.00 94.19 91 ILE A O 1
ATOM 723 N N . GLN A 1 92 ? -0.043 4.091 -2.375 1.00 92.81 92 GLN A N 1
ATOM 724 C CA . GLN A 1 92 ? 0.428 5.466 -2.550 1.00 92.81 92 GLN A CA 1
ATOM 725 C C . GLN A 1 92 ? -0.704 6.467 -2.319 1.00 92.81 92 GLN A C 1
ATOM 727 O O . GLN A 1 92 ? -1.884 6.102 -2.317 1.00 92.81 92 GLN A O 1
ATOM 732 N N . SER A 1 93 ? -0.335 7.737 -2.138 1.00 88.94 93 SER A N 1
ATOM 733 C CA . SER A 1 93 ? -1.281 8.855 -2.145 1.00 88.94 93 SER A CA 1
ATOM 734 C C . SER A 1 93 ? -2.170 8.797 -3.400 1.00 88.94 93 SER A C 1
ATOM 736 O O . SER A 1 93 ? -1.649 8.497 -4.478 1.00 88.94 93 SER A O 1
ATOM 738 N N . PRO A 1 94 ? -3.490 9.053 -3.295 1.00 89.81 94 PRO A N 1
ATOM 739 C CA . PRO A 1 94 ? -4.247 9.539 -2.129 1.00 89.81 94 PRO A CA 1
ATOM 740 C C . PRO A 1 94 ? -4.805 8.436 -1.200 1.00 89.81 94 PRO A C 1
ATOM 742 O O . PRO A 1 94 ? -5.876 8.599 -0.619 1.00 89.81 94 PRO A O 1
ATOM 745 N N . PHE A 1 95 ? -4.129 7.290 -1.058 1.00 89.00 95 PHE A N 1
ATOM 746 C CA . PHE A 1 95 ? -4.511 6.199 -0.141 1.00 89.00 95 PHE A CA 1
ATOM 747 C C . PHE A 1 95 ? -5.944 5.685 -0.367 1.00 89.00 95 PHE A C 1
ATOM 749 O O . PHE A 1 95 ? -6.712 5.415 0.563 1.00 89.00 95 PHE A O 1
ATOM 756 N N . ASN A 1 96 ? -6.324 5.570 -1.640 1.00 86.81 96 ASN A N 1
ATOM 757 C CA . ASN A 1 96 ? -7.584 4.975 -2.069 1.00 86.81 96 ASN A CA 1
ATOM 758 C C . ASN A 1 96 ? -7.365 3.550 -2.618 1.00 86.81 96 ASN A C 1
ATOM 760 O O . ASN A 1 96 ? -6.237 3.095 -2.812 1.00 86.81 96 ASN A O 1
ATOM 764 N N . GLN A 1 97 ? -8.460 2.836 -2.888 1.00 88.06 97 GLN A N 1
ATOM 765 C CA . GLN A 1 97 ? -8.401 1.480 -3.449 1.00 88.06 97 GLN A CA 1
ATOM 766 C C . GLN A 1 97 ? -7.748 1.428 -4.844 1.00 88.06 97 GLN A C 1
ATOM 768 O O . GLN A 1 97 ? -7.142 0.424 -5.212 1.00 88.06 97 GLN A O 1
ATOM 773 N N . ASP A 1 98 ? -7.832 2.503 -5.625 1.00 87.00 98 ASP A N 1
ATOM 774 C CA . ASP A 1 98 ? -7.247 2.553 -6.967 1.00 87.00 98 ASP A CA 1
ATOM 775 C C . ASP A 1 98 ? -5.717 2.721 -6.910 1.00 87.00 98 ASP A C 1
ATOM 777 O O . ASP A 1 98 ? -5.013 2.210 -7.777 1.00 87.00 98 ASP A O 1
ATOM 781 N N . SER A 1 99 ? -5.201 3.322 -5.833 1.00 89.44 99 SER A N 1
ATOM 782 C CA . SER A 1 99 ? -3.782 3.649 -5.597 1.00 89.44 99 SER A CA 1
ATOM 783 C C . SER A 1 99 ? -3.009 2.522 -4.906 1.00 89.44 99 SER A C 1
ATOM 785 O O . SER A 1 99 ? -2.017 2.753 -4.212 1.00 89.44 99 SER A O 1
ATOM 787 N N . CYS A 1 100 ? -3.492 1.291 -5.065 1.00 92.31 100 CYS A N 1
ATOM 788 C CA . CYS A 1 100 ? -2.836 0.075 -4.602 1.00 92.31 100 CYS A CA 1
ATOM 789 C C . CYS A 1 100 ? -2.058 -0.572 -5.756 1.00 92.31 100 CYS A C 1
ATOM 791 O O . CYS A 1 100 ? -2.595 -0.718 -6.858 1.00 92.31 100 CYS A O 1
ATOM 793 N N . TYR A 1 101 ? -0.842 -1.037 -5.472 1.00 92.38 101 TYR A N 1
ATOM 794 C CA . TYR A 1 101 ? 0.084 -1.631 -6.435 1.00 92.38 101 TYR A CA 1
ATOM 795 C C . TYR A 1 101 ? 0.671 -2.933 -5.887 1.00 92.38 101 TYR A C 1
ATOM 797 O O . TYR A 1 101 ? 1.113 -2.994 -4.742 1.00 92.38 101 TYR A O 1
ATOM 805 N N . CYS A 1 102 ? 0.660 -3.990 -6.694 1.00 93.81 102 CYS A N 1
ATOM 806 C CA . CYS A 1 102 ? 1.276 -5.278 -6.379 1.00 93.81 102 CYS A CA 1
ATOM 807 C C . CYS A 1 102 ? 1.397 -6.087 -7.673 1.00 93.81 102 CYS A C 1
ATOM 809 O O . CYS A 1 102 ? 0.449 -6.105 -8.461 1.00 93.81 102 CYS A O 1
ATOM 811 N N . ASP A 1 103 ? 2.511 -6.793 -7.866 1.00 92.12 103 ASP A N 1
ATOM 812 C CA . ASP A 1 103 ? 2.711 -7.666 -9.032 1.00 92.12 103 ASP A CA 1
ATOM 813 C C . ASP A 1 103 ? 1.727 -8.846 -9.046 1.00 92.12 103 ASP A C 1
ATOM 815 O O . ASP A 1 103 ? 1.347 -9.369 -10.094 1.00 92.12 103 ASP A O 1
ATOM 819 N N . ASN A 1 104 ? 1.264 -9.266 -7.867 1.00 94.44 104 ASN A N 1
ATOM 820 C CA . ASN A 1 104 ? 0.297 -10.341 -7.735 1.00 94.44 104 ASN A CA 1
ATOM 821 C C . ASN A 1 104 ? -1.139 -9.795 -7.775 1.00 94.44 104 ASN A C 1
ATOM 823 O O . ASN A 1 104 ? -1.652 -9.254 -6.792 1.00 94.44 104 ASN A O 1
ATOM 827 N N . ALA A 1 105 ? -1.830 -10.027 -8.893 1.00 92.31 105 ALA A N 1
ATOM 828 C CA . ALA A 1 105 ? -3.205 -9.571 -9.112 1.00 92.31 105 ALA A CA 1
ATOM 829 C C . ALA A 1 105 ? -4.220 -10.094 -8.072 1.00 92.31 105 ALA A C 1
ATOM 831 O O . ALA A 1 105 ? -5.206 -9.416 -7.771 1.00 92.31 105 ALA A O 1
ATOM 832 N N . ILE A 1 106 ? -3.992 -11.279 -7.491 1.00 94.31 106 ILE A N 1
ATOM 833 C CA . ILE A 1 106 ? -4.860 -11.839 -6.442 1.00 94.31 106 ILE A CA 1
ATOM 834 C C . ILE A 1 106 ? -4.688 -11.037 -5.150 1.00 94.31 106 ILE A C 1
ATOM 836 O O . ILE A 1 106 ? -5.681 -10.670 -4.515 1.00 94.31 106 ILE A O 1
ATOM 840 N N . ILE A 1 107 ? -3.439 -10.744 -4.778 1.00 92.44 107 ILE A N 1
ATOM 841 C CA . ILE A 1 107 ? -3.115 -9.921 -3.606 1.00 92.44 107 ILE A CA 1
ATOM 842 C C . ILE A 1 107 ? -3.659 -8.511 -3.807 1.00 92.44 107 ILE A C 1
ATOM 844 O O . ILE A 1 107 ? -4.360 -8.012 -2.930 1.00 92.44 107 ILE A O 1
ATOM 848 N N . LEU A 1 108 ? -3.438 -7.913 -4.981 1.00 93.06 108 LEU A N 1
ATOM 849 C CA . LEU A 1 108 ? -3.960 -6.593 -5.318 1.00 93.06 108 LEU A CA 1
ATOM 850 C C . LEU A 1 108 ? -5.480 -6.529 -5.142 1.00 93.06 108 LEU A C 1
ATOM 852 O O . LEU A 1 108 ? -5.984 -5.654 -4.444 1.00 93.06 108 LEU A O 1
ATOM 856 N N . LYS A 1 109 ? -6.227 -7.488 -5.704 1.00 92.69 109 LYS A N 1
ATOM 857 C CA . LYS A 1 109 ? -7.692 -7.535 -5.569 1.00 92.69 109 LYS A CA 1
ATOM 858 C C . LYS A 1 109 ? -8.136 -7.614 -4.106 1.00 92.69 109 LYS A C 1
ATOM 860 O O . LYS A 1 109 ? -9.087 -6.937 -3.717 1.00 92.69 109 LYS A O 1
ATOM 865 N N . ARG A 1 110 ? -7.459 -8.432 -3.295 1.00 92.31 110 ARG A N 1
ATOM 866 C CA . ARG A 1 110 ? -7.753 -8.554 -1.859 1.00 92.31 110 ARG A CA 1
ATOM 867 C C . ARG A 1 110 ? -7.429 -7.270 -1.106 1.00 92.31 110 ARG A C 1
ATOM 869 O O . ARG A 1 110 ? -8.242 -6.849 -0.293 1.00 92.31 110 ARG A O 1
ATOM 876 N N . LEU A 1 111 ? -6.298 -6.639 -1.409 1.00 92.00 111 LEU A N 1
ATOM 877 C CA . LEU A 1 111 ? -5.883 -5.382 -0.798 1.00 92.00 111 LEU A CA 1
ATOM 878 C C . LEU A 1 111 ? -6.871 -4.258 -1.114 1.00 92.00 111 LEU A C 1
ATOM 880 O O . LEU A 1 111 ? -7.30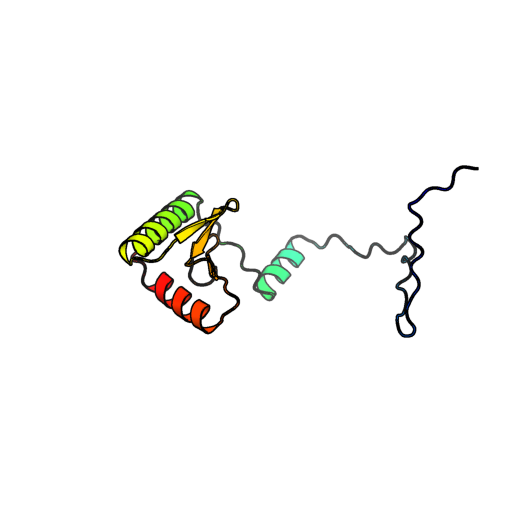3 -3.559 -0.207 1.00 92.00 111 LEU A O 1
ATOM 884 N N . ARG A 1 112 ? -7.320 -4.140 -2.366 1.00 92.31 112 ARG A N 1
ATOM 885 C CA . ARG A 1 112 ? -8.369 -3.179 -2.744 1.00 92.31 112 ARG A CA 1
ATOM 886 C C . ARG A 1 112 ? -9.660 -3.405 -1.959 1.00 92.31 112 ARG A C 1
ATOM 888 O O . ARG A 1 112 ? -10.230 -2.464 -1.419 1.00 92.31 112 ARG A O 1
ATOM 895 N N . GLY A 1 113 ? -10.077 -4.666 -1.828 1.00 91.44 113 GLY A N 1
ATOM 896 C CA . GLY A 1 113 ? -11.229 -5.035 -1.003 1.00 91.44 113 GLY A CA 1
ATOM 897 C C . GLY A 1 113 ? -11.028 -4.766 0.492 1.00 91.44 113 GLY A C 1
ATOM 898 O O . GLY A 1 113 ? -12.004 -4.542 1.202 1.00 91.44 113 GLY A O 1
ATOM 899 N N . LEU A 1 114 ? -9.785 -4.780 0.972 1.00 89.75 114 LEU A N 1
ATOM 900 C CA . LEU A 1 114 ? -9.428 -4.437 2.343 1.00 89.75 114 LEU A CA 1
ATOM 901 C C . LEU A 1 114 ? -9.540 -2.922 2.574 1.00 89.75 114 LEU A C 1
ATOM 903 O O . LEU A 1 114 ? -10.225 -2.495 3.497 1.00 89.75 114 LEU A O 1
ATOM 907 N N . VAL A 1 115 ? -8.951 -2.118 1.684 1.00 89.94 115 VAL A N 1
ATOM 908 C CA . VAL A 1 115 ? -9.001 -0.646 1.730 1.00 89.94 115 VAL A CA 1
ATOM 909 C C . VAL A 1 115 ? -10.438 -0.126 1.611 1.00 89.94 115 VAL A C 1
ATOM 911 O O . VAL A 1 115 ? -10.800 0.831 2.283 1.00 89.94 115 VAL A O 1
ATOM 914 N N . SER A 1 116 ? -11.294 -0.786 0.825 1.00 88.81 116 SER A N 1
ATOM 915 C CA . SER A 1 116 ? -12.718 -0.432 0.708 1.00 88.81 116 SER A CA 1
ATOM 916 C C . SER A 1 116 ? -13.530 -0.642 1.996 1.00 88.81 116 SER A C 1
ATOM 918 O O . SER A 1 116 ? -14.659 -0.164 2.069 1.00 88.81 116 SER A O 1
ATOM 920 N N . LYS A 1 117 ? -13.012 -1.386 2.982 1.00 89.38 117 LYS A N 1
ATOM 921 C CA . LYS A 1 117 ? -13.690 -1.644 4.266 1.00 89.38 117 LYS A CA 1
ATOM 922 C C . LYS A 1 117 ? -13.257 -0.693 5.379 1.00 89.38 117 LYS A C 1
ATOM 924 O O . LYS A 1 117 ? -13.756 -0.818 6.497 1.00 89.38 117 LYS A O 1
ATOM 929 N N . VAL A 1 118 ? -12.312 0.201 5.100 1.00 87.56 118 VAL A N 1
ATOM 930 C CA . VAL A 1 118 ? -11.870 1.203 6.068 1.00 87.56 118 VAL A CA 1
ATOM 931 C C . VAL A 1 118 ? -13.047 2.148 6.336 1.00 87.56 118 VAL A C 1
ATOM 933 O O . VAL A 1 118 ? -13.618 2.665 5.375 1.00 87.56 118 VAL A O 1
ATOM 936 N N . PRO A 1 119 ? -13.450 2.338 7.603 1.00 76.44 119 PRO A N 1
ATOM 937 C CA . PRO A 1 119 ? -14.516 3.268 7.954 1.00 76.44 119 PRO A CA 1
ATOM 938 C C . PRO A 1 119 ? -14.095 4.714 7.655 1.00 76.44 119 PRO A C 1
ATOM 940 O O . PRO A 1 119 ? -12.909 5.045 7.751 1.00 76.44 119 PRO A O 1
ATOM 943 N N . GLU A 1 120 ? -15.070 5.546 7.278 1.00 70.62 120 GLU A N 1
ATOM 944 C CA . GLU A 1 120 ? -14.879 6.986 7.042 1.00 70.62 120 GLU A CA 1
ATOM 945 C C . GLU A 1 120 ? -14.504 7.748 8.317 1.00 70.62 120 GLU A C 1
ATOM 947 O O . GLU A 1 120 ? -15.109 7.477 9.382 1.00 70.62 120 GLU A O 1
#

Radius of gyration: 23.34 Å; chains: 1; bounding box: 64×37×53 Å

Sequence (120 aa):
MTLDPMKLIWIPREGYVSVGLVDESTSCCEQHSVELADMMGRMFGMRQTDDIDATEIEKRRDRLLAWLRANHVDVNECEDGSLLIFGVARIQSPFNQDSCYCDNAIILKRLRGLVSKVPE